Protein 3IWL (pdb70)

InterPro domains:
  IPR006121 Heavy metal-associated domain, HMA [PF00403] (6-60)
  IPR006121 Heavy metal-associated domain, HMA 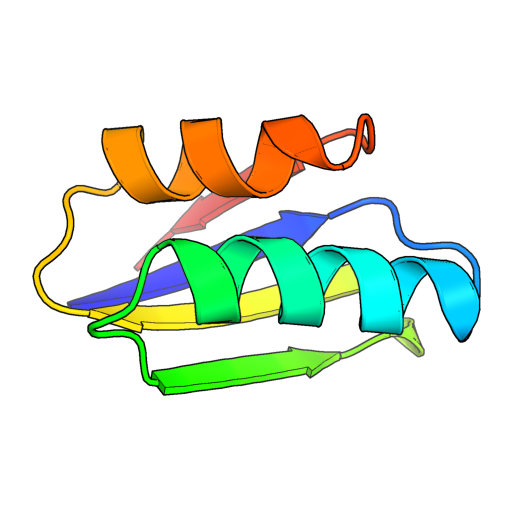[PS50846] (1-63)
  IPR006121 Heavy metal-associated domain, HMA [cd00371] (5-63)
  IPR017969 Heavy-metal-associated, conserved site [PS01047] (7-35)
  IPR036163 Heavy metal-associated domain superfamily [SSF55008] (6-64)
  IPR051881 Copper transport ATOX1-like [PTHR46365] (1-66)

Radius of gyration: 10.25 Å; Cα contacts (8 Å, |Δi|>4): 110; chains: 1; bounding box: 24×24×17 Å

Solvent-accessible surface area: 3946 Å² total; per-residue (Å²): 79,128,13,60,0,36,0,63,1,108,73,39,47,14,20,94,25,0,28,144,27,0,94,186,56,25,66,34,152,60,87,48,50,50,118,93,92,82,0,45,0,67,9,160,53,53,57,102,50,0,44,58,8,0,108,162,23,68,68,105,13,59,79,82,18,163

B-factor: mean 21.0, std 10.54, range [11.03, 74.25]

Sequence (66 aa):
PKHEFSVDMTCGGCAEAVSRVLNKLGGVKYDIDLPNKKVCIESEHSMDTLLATLKKTGKTVSYLGL

GO terms:
  GO:0032767 copper-dependent protein binding (F, IDA)
  GO:1903136 cuprous ion binding (F, IDA)
  GO:0005515 protein binding (F, IPI)
  GO:0006878 intracellular copper ion homeostasis (P, TAS)
  GO:0006979 response to oxidative stress (P, TAS)
  GO:0005829 cytosol (C, TAS)
  GO:0005507 copper ion binding (F, IDA)
  GO:0016531 copper chaperone activity (F, IDA)
  GO:0016530 metallochaperone activity (F, TAS)
  GO:0006825 copper ion transport (P, TAS)
  GO:0032767 copper-dependent protein binding (F, IPI)

Foldseek 3Di:
DKWKKQWPADDPVSVVLQVVLDVVVDQWDKDADRVRRMIMIDGPDDPVVSQVSSCVSVTDMDTPGD

Nearest PDB structures (foldseek):
  1fe0-assembly1_A  TM=9.994E-01  e=2.509E-12  Homo sapiens
  2k1r-assembly1_B  TM=9.626E-01  e=5.664E-11  unclassified
  1tl5-assembly1_A  TM=9.111E-01  e=1.048E-09  Homo sapiens
  5vdf-assembly3_F  TM=8.929E-01  e=1.376E-05  Saccharomyces cerevisiae S288C
  2xmk-assembly1_A  TM=8.415E-01  e=3.106E-04  Synechocystis sp. PCC 6803

CATH classification: 3.30.70.100

Organism: Homo sapiens (NCBI:txid9606)

Structure (mmCIF, N/CA/C/O backbone):
data_3IWL
#
_entry.id   3IWL
#
_cell.length_a   54.070
_cell.length_b   54.070
_cell.length_c   55.578
_cell.angle_alpha   90.000
_cell.angle_beta   90.000
_cell.angle_gamma   120.000
#
_symmetry.space_group_name_H-M   'P 32 2 1'
#
loop_
_entity.id
_entity.type
_entity.pdbx_description
1 polymer 'Copper tra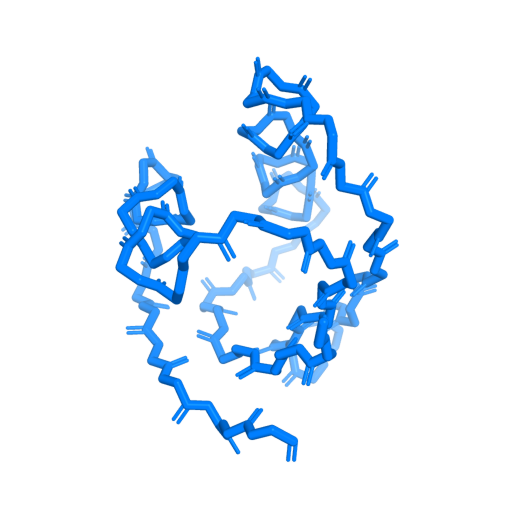nsport protein ATOX1'
2 non-polymer 'PLATINUM (II) ION'
3 non-polymer 'SULFATE ION'
4 non-polymer "3,3',3''-phosphanetriyltripropanoic acid"
5 water water
#
loop_
_atom_site.group_PDB
_atom_site.id
_atom_site.type_symbol
_atom_site.label_atom_id
_atom_site.label_alt_id
_atom_site.label_comp_id
_atom_site.label_asym_id
_atom_site.label_entity_id
_atom_site.label_seq_id
_atom_site.pdbx_PDB_ins_code
_atom_site.Cartn_x
_atom_site.Cartn_y
_atom_site.Cartn_z
_atom_site.occupancy
_atom_site.B_iso_or_equiv
_atom_site.auth_seq_id
_atom_site.auth_comp_id
_atom_site.auth_asym_id
_atom_site.auth_atom_id
_atom_site.pdbx_PDB_model_num
ATOM 1 N N . PRO A 1 2 ? 16.673 -25.608 -13.566 1.00 23.87 2 PRO A N 1
ATOM 2 C CA . PRO A 1 2 ? 17.954 -25.553 -14.280 1.00 22.27 2 PRO A CA 1
ATOM 3 C C . PRO A 1 2 ? 18.883 -24.518 -13.664 1.00 20.99 2 PRO A C 1
ATOM 4 O O . PRO A 1 2 ? 18.427 -23.628 -12.940 1.00 20.53 2 PRO A O 1
ATOM 8 N N . LYS A 1 3 ? 20.168 -24.645 -13.966 1.00 19.28 3 LYS A N 1
ATOM 9 C CA . LYS A 1 3 ? 21.179 -23.701 -13.511 1.00 18.70 3 LYS A CA 1
ATOM 10 C C . LYS A 1 3 ? 21.718 -22.969 -14.730 1.00 17.61 3 LYS A C 1
ATOM 11 O O . LYS A 1 3 ? 22.278 -23.592 -15.636 1.00 17.90 3 LYS A O 1
ATOM 17 N N . HIS A 1 4 ? 21.503 -21.661 -14.763 1.00 16.34 4 HIS A N 1
ATOM 18 C CA . HIS A 1 4 ? 21.910 -20.801 -15.889 1.00 16.23 4 HIS A CA 1
ATOM 19 C C . HIS A 1 4 ? 23.056 -19.884 -15.491 1.00 16.48 4 HIS A C 1
ATOM 20 O O . HIS A 1 4 ? 23.057 -19.354 -14.379 1.00 17.72 4 HIS A O 1
ATOM 27 N N . GLU A 1 5 ? 24.018 -19.686 -16.390 1.00 14.45 5 GLU A N 1
ATOM 28 C CA . GLU A 1 5 ? 25.083 -18.727 -16.167 1.00 14.58 5 GLU A CA 1
ATOM 29 C C . GLU A 1 5 ? 24.971 -17.566 -17.142 1.00 13.18 5 GLU A C 1
ATOM 30 O O . GLU A 1 5 ? 24.703 -17.763 -18.346 1.00 13.45 5 GLU A O 1
ATOM 36 N N . PHE A 1 6 ? 25.173 -16.355 -16.617 1.00 12.64 6 PHE A N 1
ATOM 37 C CA . PHE A 1 6 ? 25.137 -15.142 -17.424 1.00 12.63 6 PHE A CA 1
ATOM 38 C C . PHE A 1 6 ? 26.410 -14.324 -17.252 1.00 12.83 6 PHE A C 1
ATOM 39 O O . PHE A 1 6 ? 27.022 -14.322 -16.171 1.00 13.53 6 PHE A O 1
ATOM 47 N N . SER A 1 7 ? 26.807 -13.630 -18.317 1.00 13.33 7 SER A N 1
ATOM 48 C CA . SER A 1 7 ? 27.828 -12.587 -18.231 1.00 14.59 7 SER A CA 1
ATOM 49 C C . SER A 1 7 ? 27.076 -11.285 -17.991 1.00 14.05 7 SER A C 1
ATOM 50 O O . SER A 1 7 ? 26.128 -10.994 -18.709 1.00 14.92 7 SER A O 1
ATOM 53 N N . VAL A 1 8 ? 27.472 -10.516 -16.975 1.00 13.88 8 VAL A N 1
ATOM 54 C CA . VAL A 1 8 ? 26.811 -9.240 -16.665 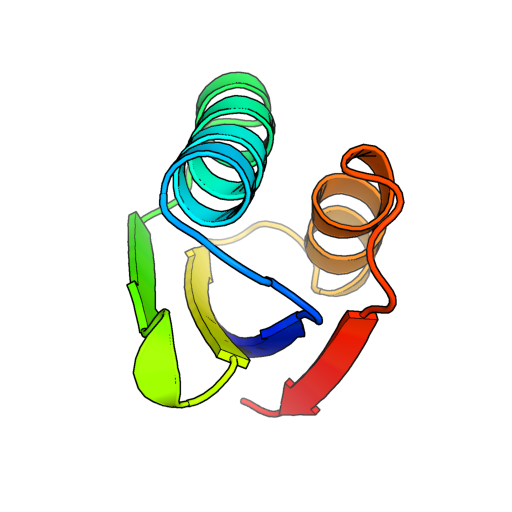1.00 13.92 8 VAL A CA 1
ATOM 55 C C . VAL A 1 8 ? 27.898 -8.212 -16.413 1.00 14.96 8 VAL A C 1
ATOM 56 O O . VAL A 1 8 ? 28.760 -8.434 -15.572 1.00 14.40 8 VAL A O 1
ATOM 60 N N . ASP A 1 9 ? 27.846 -7.090 -17.131 1.00 15.34 9 ASP A N 1
ATOM 61 C CA . ASP A 1 9 ? 28.924 -6.099 -17.089 1.00 17.04 9 ASP A CA 1
ATOM 62 C C . ASP A 1 9 ? 28.875 -5.239 -15.835 1.00 17.41 9 ASP A C 1
ATOM 63 O O . ASP A 1 9 ? 28.508 -4.055 -15.890 1.00 18.28 9 ASP A O 1
ATOM 68 N N . MET A 1 10 ? 29.234 -5.850 -14.710 1.00 17.12 10 MET A N 1
ATOM 69 C CA . MET A 1 10 ? 29.237 -5.181 -13.415 1.00 17.15 10 MET A CA 1
ATOM 70 C C . MET A 1 10 ? 30.587 -4.544 -13.197 1.00 17.95 10 MET A C 1
ATOM 71 O O . MET A 1 10 ? 31.624 -5.182 -13.402 1.00 18.31 10 MET A O 1
ATOM 76 N N . THR A 1 11 ? 30.569 -3.294 -12.756 1.00 18.49 11 THR A N 1
ATOM 77 C CA . THR A 1 11 ? 31.797 -2.615 -12.426 1.00 19.50 11 THR A CA 1
ATOM 78 C C . THR A 1 11 ? 32.178 -2.778 -10.955 1.00 19.51 11 THR A C 1
ATOM 79 O O . THR A 1 11 ? 33.261 -3.283 -10.660 1.00 21.70 11 THR A O 1
ATOM 83 N N . CYS A 1 12 ? 31.310 -2.370 -10.035 1.00 20.37 12 CYS A N 1
ATOM 84 C CA . CYS A 1 12 ? 31.709 -2.477 -8.634 1.00 19.67 12 CYS A CA 1
ATOM 85 C C . CYS A 1 12 ? 30.605 -2.971 -7.681 1.00 19.38 12 CYS A C 1
ATOM 86 O O . CYS A 1 12 ? 29.627 -3.612 -8.113 1.00 18.55 12 CYS A O 1
ATOM 89 N N . GLY A 1 13 ? 30.763 -2.692 -6.389 1.00 19.19 13 GLY A N 1
ATOM 90 C CA . GLY A 1 13 ? 29.787 -3.134 -5.382 1.00 17.92 13 GLY A CA 1
ATOM 91 C C . GLY A 1 13 ? 28.357 -2.734 -5.693 1.00 17.73 13 GLY A C 1
ATOM 92 O O . GLY A 1 13 ? 27.441 -3.543 -5.568 1.00 17.03 13 GLY A O 1
ATOM 93 N N . GLY A 1 14 ? 28.151 -1.488 -6.123 1.00 16.88 14 GLY A N 1
ATOM 94 C CA . GLY A 1 14 ? 26.823 -1.026 -6.474 1.00 16.01 14 GLY A CA 1
ATOM 95 C C . GLY A 1 14 ? 26.201 -1.795 -7.633 1.00 15.52 14 GLY A C 1
ATOM 96 O O . GLY A 1 14 ? 24.987 -1.955 -7.672 1.00 16.39 14 GLY A O 1
ATOM 97 N N . CYS A 1 15 ? 27.034 -2.261 -8.570 1.00 15.11 15 CYS A N 1
ATOM 98 C CA . CYS A 1 15 ? 26.549 -3.059 -9.699 1.00 15.06 15 CYS A CA 1
ATOM 99 C C . CYS A 1 15 ? 26.126 -4.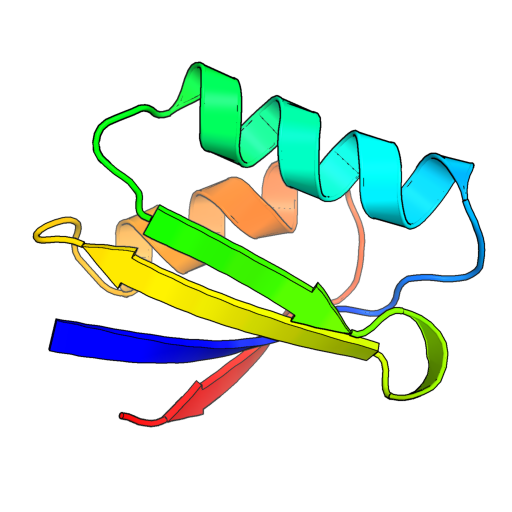436 -9.214 1.00 14.38 15 CYS A C 1
ATOM 100 O O . CYS A 1 15 ? 25.100 -4.943 -9.665 1.00 14.45 15 CYS A O 1
ATOM 103 N N . ALA A 1 16 ? 26.928 -5.039 -8.330 1.00 14.68 16 ALA A N 1
ATOM 104 C CA . ALA A 1 16 ? 26.568 -6.338 -7.731 1.00 13.24 16 ALA A CA 1
ATOM 105 C C . ALA A 1 16 ? 25.258 -6.214 -6.934 1.00 13.99 16 ALA A C 1
ATOM 106 O O . ALA A 1 16 ? 24.370 -7.079 -7.038 1.00 13.32 16 ALA A O 1
ATOM 108 N N . GLU A 1 17 ? 25.120 -5.132 -6.165 1.00 13.70 17 GLU A N 1
ATOM 109 C CA . GLU A 1 17 ? 23.862 -4.848 -5.470 1.00 14.62 17 GLU A CA 1
ATOM 110 C C . GLU A 1 17 ? 22.684 -4.699 -6.419 1.00 14.54 17 GLU A C 1
ATOM 111 O O . GLU A 1 17 ? 21.582 -5.162 -6.103 1.00 14.67 17 GLU A O 1
ATOM 117 N N . ALA A 1 18 ? 22.893 -4.030 -7.565 1.00 14.13 18 ALA A N 1
ATOM 118 C CA . ALA A 1 18 ? 21.797 -3.823 -8.519 1.00 13.81 18 ALA A CA 1
ATOM 119 C C . ALA A 1 18 ? 21.310 -5.152 -9.058 1.00 13.62 18 ALA A C 1
ATOM 120 O O . ALA A 1 18 ? 20.103 -5.375 -9.160 1.00 14.03 18 ALA A O 1
ATOM 122 N N . VAL A 1 19 ? 22.239 -6.037 -9.386 1.00 12.77 19 VAL A N 1
ATOM 123 C CA . VAL A 1 19 ? 21.871 -7.400 -9.834 1.00 12.53 19 VAL A CA 1
ATOM 124 C C . VAL A 1 19 ? 21.082 -8.131 -8.744 1.00 12.38 19 VAL A C 1
ATOM 125 O O . VAL A 1 19 ? 20.047 -8.751 -9.004 1.00 12.66 19 VAL A O 1
ATOM 129 N N . SER A 1 20 ? 21.567 -8.057 -7.513 1.00 12.38 20 SER A N 1
ATOM 130 C CA . SER A 1 20 ? 20.870 -8.7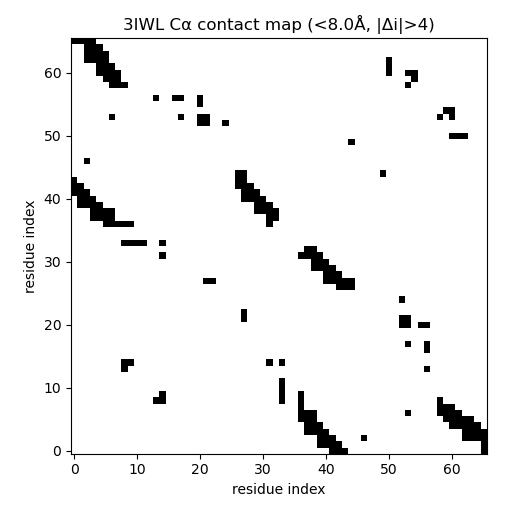16 -6.420 1.00 12.38 20 SER A CA 1
ATOM 131 C C . SER A 1 20 ? 19.463 -8.158 -6.254 1.00 13.42 20 SER A C 1
ATOM 132 O O . SER A 1 20 ? 18.522 -8.914 -6.075 1.00 13.88 20 SER A O 1
ATOM 135 N N . ARG A 1 21 ? 19.318 -6.841 -6.356 1.00 13.76 21 ARG A N 1
ATOM 136 C CA . ARG A 1 21 ? 18.001 -6.205 -6.198 1.00 14.13 21 ARG A CA 1
ATOM 137 C C . ARG A 1 21 ? 16.997 -6.672 -7.247 1.00 13.83 21 ARG A C 1
ATOM 138 O O . ARG A 1 21 ? 15.863 -6.994 -6.899 1.00 14.48 21 ARG A O 1
ATOM 146 N N . VAL A 1 22 ? 17.399 -6.716 -8.517 1.00 13.05 22 VAL A N 1
ATOM 147 C CA . VAL A 1 22 ? 16.449 -7.142 -9.563 1.00 13.18 22 VAL A CA 1
ATOM 148 C C . VAL A 1 22 ? 16.059 -8.608 -9.409 1.00 12.73 22 VAL A C 1
ATOM 149 O O . VAL A 1 22 ? 14.901 -8.972 -9.623 1.00 12.90 22 VAL A O 1
ATOM 153 N N . LEU A 1 23 ? 17.016 -9.438 -9.005 1.00 12.09 23 LEU A N 1
ATOM 154 C CA . LEU A 1 23 ? 16.729 -10.854 -8.798 1.00 12.37 23 LEU A CA 1
ATOM 155 C C . LEU A 1 23 ? 15.858 -11.083 -7.565 1.00 12.60 23 LEU A C 1
ATOM 156 O O . LEU A 1 23 ? 14.953 -11.913 -7.603 1.00 12.72 23 LEU A O 1
ATOM 161 N N . ASN A 1 24 ? 16.125 -10.349 -6.488 1.00 13.22 24 ASN A N 1
ATOM 162 C CA . ASN A 1 24 ? 15.293 -10.432 -5.275 1.00 13.81 24 ASN A CA 1
ATOM 163 C C . ASN A 1 24 ? 13.854 -10.039 -5.592 1.00 14.52 24 ASN A C 1
ATOM 164 O O . ASN A 1 24 ? 12.904 -10.667 -5.103 1.00 15.37 24 ASN A O 1
ATOM 169 N N . LYS A 1 25 ? 13.690 -8.989 -6.399 1.00 14.87 25 LYS A N 1
ATOM 170 C CA . LYS A 1 25 ? 12.337 -8.539 -6.773 1.00 15.86 25 LYS A CA 1
ATOM 171 C C . LYS A 1 25 ? 11.595 -9.571 -7.620 1.00 15.70 25 LYS A C 1
ATOM 172 O O . LYS A 1 25 ? 10.389 -9.812 -7.445 1.00 16.41 25 LYS A O 1
ATOM 178 N N . LEU A 1 26 ? 12.310 -10.193 -8.549 1.00 15.26 26 LEU A N 1
ATOM 179 C CA . LEU A 1 26 ? 11.717 -11.257 -9.350 1.00 14.95 26 LEU A CA 1
ATOM 180 C C . LEU A 1 26 ? 11.240 -12.415 -8.463 1.00 15.56 26 LEU A C 1
ATOM 181 O O . LEU A 1 26 ? 10.119 -12.915 -8.631 1.00 15.72 26 LEU A O 1
ATOM 186 N N . GLY A 1 27 ? 12.096 -12.830 -7.531 1.00 15.24 27 GLY A N 1
ATOM 187 C CA . GLY A 1 27 ? 11.814 -13.950 -6.638 1.00 15.73 27 GLY A CA 1
ATOM 188 C C . GLY A 1 27 ? 12.018 -15.306 -7.280 1.00 14.97 27 GLY A C 1
ATOM 189 O O . GLY A 1 27 ? 12.201 -15.417 -8.480 1.00 15.26 27 GLY A O 1
ATOM 190 N N . GLY A 1 28 ? 12.002 -16.350 -6.454 1.00 15.67 28 GLY A N 1
ATOM 191 C CA . GLY A 1 28 ? 12.090 -17.717 -6.944 1.00 15.95 28 GLY A CA 1
ATOM 192 C C . GLY A 1 28 ? 13.417 -18.015 -7.612 1.00 15.87 28 GLY A C 1
ATOM 193 O O . GLY A 1 28 ? 13.471 -18.724 -8.612 1.00 16.47 28 GLY A O 1
ATOM 194 N N . VAL A 1 29 ? 14.474 -17.424 -7.059 1.00 16.04 29 VAL A N 1
ATOM 195 C CA . VAL A 1 29 ? 15.832 -17.618 -7.590 1.00 16.35 29 VAL A CA 1
ATOM 196 C C . VAL A 1 29 ? 16.839 -17.934 -6.487 1.00 16.67 29 VAL A C 1
ATOM 197 O O . VAL A 1 29 ? 16.760 -17.402 -5.368 1.00 17.87 29 VAL A O 1
ATOM 201 N N . LYS A 1 30 ? 17.796 -18.797 -6.817 1.00 15.80 30 LYS A N 1
ATOM 202 C CA . LYS A 1 30 ? 18.934 -19.042 -5.969 1.00 16.07 30 LYS A CA 1
ATOM 203 C C . LYS A 1 30 ? 20.122 -18.609 -6.812 1.00 15.28 30 LYS A C 1
ATOM 204 O O . LYS A 1 30 ? 20.412 -19.243 -7.821 1.00 16.33 30 LYS A O 1
ATOM 210 N N . TYR A 1 31 ? 20.816 -17.551 -6.407 1.00 14.28 31 TYR A N 1
ATOM 211 C CA . TYR A 1 31 ? 21.869 -17.014 -7.270 1.00 13.22 31 TYR A CA 1
ATOM 212 C C . TYR A 1 31 ? 23.190 -16.779 -6.555 1.00 13.46 31 TYR A C 1
ATOM 213 O O . TYR A 1 31 ? 23.267 -16.672 -5.323 1.00 13.56 31 TYR A O 1
ATOM 222 N N . ASP A 1 32 ? 24.249 -16.700 -7.347 1.00 13.24 32 ASP A N 1
ATOM 223 C CA . ASP A 1 32 ? 25.476 -16.215 -6.790 1.00 15.64 32 ASP A CA 1
ATOM 224 C C . ASP A 1 32 ? 26.190 -15.335 -7.810 1.00 14.96 32 ASP A C 1
ATOM 225 O O . ASP A 1 32 ? 26.185 -15.601 -9.021 1.00 15.22 32 ASP A O 1
ATOM 230 N N . ILE A 1 33 ? 26.760 -14.259 -7.286 1.00 14.11 33 ILE A N 1
ATOM 231 C CA . ILE A 1 33 ? 27.308 -13.190 -8.103 1.00 13.72 33 ILE A CA 1
ATOM 232 C C . ILE A 1 33 ? 28.823 -13.182 -7.933 1.00 14.34 33 ILE A C 1
ATOM 233 O O . ILE A 1 33 ? 29.323 -13.099 -6.802 1.00 14.51 33 ILE A O 1
ATOM 238 N N . ASP A 1 34 ? 29.537 -13.295 -9.061 1.00 14.31 34 ASP A N 1
ATOM 239 C CA . ASP A 1 34 ? 30.996 -13.232 -9.093 1.00 16.13 34 ASP A CA 1
ATOM 240 C C . ASP A 1 34 ? 31.374 -11.901 -9.717 1.00 16.20 34 ASP A C 1
ATOM 241 O O . ASP A 1 34 ? 31.467 -11.768 -10.944 1.00 16.91 34 ASP A O 1
ATOM 246 N N . LEU A 1 35 ? 31.557 -10.895 -8.868 1.00 16.11 35 LEU A N 1
ATOM 247 C CA . LEU A 1 35 ? 31.806 -9.541 -9.339 1.00 16.23 35 LEU A CA 1
ATOM 248 C C . LEU A 1 35 ? 33.115 -9.412 -10.144 1.00 17.04 35 LEU A C 1
ATOM 249 O O . LEU A 1 35 ? 33.101 -8.843 -11.252 1.00 17.27 35 LEU A O 1
ATOM 254 N N . PRO A 1 36 ? 34.235 -9.929 -9.604 1.00 18.35 36 PRO A N 1
ATOM 255 C CA . PRO A 1 36 ? 35.499 -9.863 -10.347 1.00 19.15 36 PRO A CA 1
ATOM 256 C C . PRO A 1 36 ? 35.431 -10.400 -11.772 1.00 19.41 36 PRO A C 1
ATOM 257 O O . PRO A 1 36 ? 36.017 -9.791 -12.683 1.00 20.31 36 PRO A O 1
ATOM 261 N N . ASN A 1 37 ? 34.717 -11.511 -11.964 1.00 18.41 37 ASN A N 1
ATOM 262 C CA . ASN A 1 37 ? 34.659 -12.192 -13.255 1.00 18.15 37 ASN A CA 1
ATOM 263 C C . ASN A 1 37 ? 33.432 -11.839 -14.086 1.00 16.71 37 ASN A C 1
ATOM 264 O O . ASN A 1 37 ? 33.255 -12.370 -15.187 1.00 16.70 37 ASN A O 1
ATOM 269 N N . LYS A 1 38 ? 32.619 -10.910 -13.571 1.00 15.66 38 LYS A N 1
ATOM 270 C CA . LYS A 1 38 ? 31.447 -10.382 -14.271 1.00 14.62 38 LYS A CA 1
ATOM 271 C C . LYS A 1 38 ? 30.488 -11.505 -14.661 1.00 14.54 38 LYS A C 1
ATOM 272 O O . LYS A 1 38 ? 30.031 -11.607 -15.807 1.00 14.29 38 LYS A O 1
ATOM 278 N N . LYS A 1 39 ? 30.218 -12.378 -13.694 1.00 14.37 39 LYS A N 1
ATOM 279 C CA . LYS A 1 39 ? 29.354 -13.532 -13.947 1.00 14.81 39 LYS A CA 1
ATOM 280 C C . LYS A 1 39 ? 28.296 -13.646 -12.865 1.00 14.18 39 LYS A C 1
ATOM 281 O O . LYS A 1 39 ? 28.536 -13.287 -11.705 1.00 14.72 39 LYS A O 1
ATOM 287 N N . VAL A 1 40 ? 27.124 -14.135 -13.262 1.00 13.09 40 VAL A N 1
ATOM 288 C CA . VAL A 1 40 ? 26.030 -14.390 -12.331 1.00 14.11 40 VAL A CA 1
ATOM 289 C C . VAL A 1 40 ? 25.471 -15.774 -12.661 1.00 13.94 40 VAL A C 1
ATOM 290 O O . VAL A 1 40 ? 25.193 -16.076 -13.824 1.00 14.30 40 VAL A O 1
ATOM 294 N N . CYS A 1 41 ? 25.343 -16.620 -11.643 1.00 13.77 41 CYS A N 1
ATOM 295 C CA . CYS A 1 41 ? 24.814 -17.963 -11.820 1.00 15.15 41 CYS A CA 1
ATOM 296 C C . CYS A 1 41 ? 23.464 -18.051 -11.113 1.00 13.55 41 CYS A C 1
ATOM 297 O O . CYS A 1 41 ? 23.364 -17.644 -9.968 1.00 12.92 41 CYS A O 1
ATOM 300 N N . ILE A 1 42 ? 22.445 -18.592 -11.790 1.00 13.55 42 ILE A N 1
ATOM 301 C CA . ILE A 1 42 ? 21.084 -18.574 -11.252 1.00 13.65 42 ILE A CA 1
ATOM 302 C C . ILE A 1 42 ? 20.454 -19.947 -11.372 1.00 14.04 42 ILE A C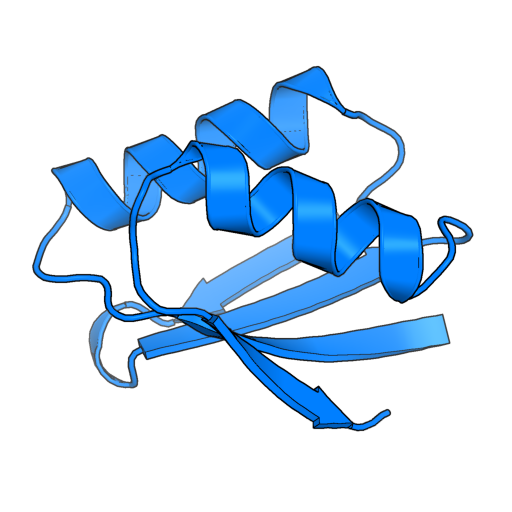 1
ATOM 303 O O . ILE A 1 42 ? 20.367 -20.479 -12.473 1.00 15.08 42 ILE A O 1
ATOM 308 N N . GLU A 1 43 ? 20.034 -20.516 -10.245 1.00 13.74 43 GLU A N 1
ATOM 309 C CA . GLU A 1 43 ? 19.211 -21.725 -10.264 1.00 15.58 43 GLU A CA 1
ATOM 310 C C . GL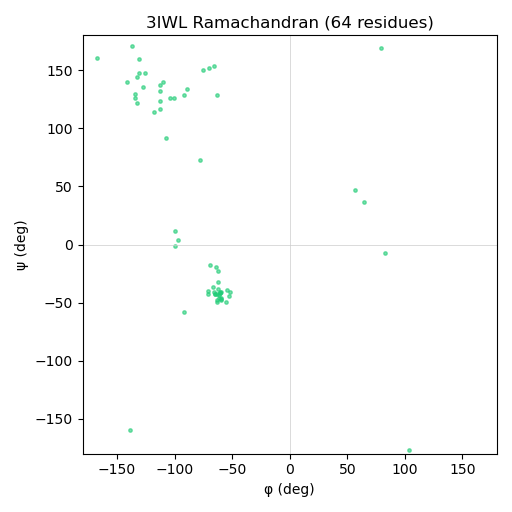U A 1 43 ? 17.763 -21.322 -10.044 1.00 15.33 43 GLU A C 1
ATOM 311 O O . GLU A 1 43 ? 17.454 -20.637 -9.063 1.00 15.25 43 GLU A O 1
ATOM 317 N N . SER A 1 44 ? 16.889 -21.753 -10.954 1.00 15.98 44 SER A N 1
ATOM 318 C CA . SER A 1 44 ? 15.500 -21.276 -10.975 1.00 17.04 44 SER A CA 1
ATOM 319 C C . SER A 1 44 ? 14.664 -22.139 -11.881 1.00 16.97 44 SER A C 1
ATOM 320 O O . SER A 1 44 ? 15.202 -22.788 -12.782 1.00 16.56 44 SER A O 1
ATOM 323 N N . GLU A 1 45 ? 13.340 -22.080 -11.693 1.00 16.92 45 GLU A N 1
ATOM 324 C CA . GLU A 1 45 ? 12.425 -22.582 -12.709 1.00 17.39 45 GLU A CA 1
ATOM 325 C C . GLU A 1 45 ? 11.865 -21.445 -13.568 1.00 17.50 45 GLU A C 1
ATOM 326 O O . GLU A 1 45 ? 10.933 -21.648 -14.339 1.00 19.78 45 GLU A O 1
ATOM 332 N N . HIS A 1 46 ? 12.434 -20.249 -13.454 1.00 16.83 46 HIS A N 1
ATOM 333 C CA . HIS A 1 46 ? 12.120 -19.190 -14.411 1.00 16.20 46 HIS A CA 1
ATOM 334 C C . HIS A 1 46 ? 12.724 -19.551 -15.752 1.00 16.45 46 HIS A C 1
ATOM 335 O O . HIS A 1 46 ? 13.740 -20.249 -15.804 1.00 16.94 46 HIS A O 1
ATOM 342 N N . SER A 1 47 ? 12.105 -19.080 -16.832 1.00 16.26 47 SER A N 1
ATOM 343 C CA . SER A 1 47 ? 12.680 -19.269 -18.161 1.00 16.56 47 SER A CA 1
ATOM 344 C C . SER A 1 47 ? 13.981 -18.497 -18.283 1.00 16.04 47 SER A C 1
ATOM 345 O O . SER A 1 47 ? 14.183 -17.479 -17.617 1.00 15.59 47 SER A O 1
ATOM 348 N N . MET A 1 48 ? 14.862 -18.964 -19.157 1.00 16.43 48 MET A N 1
ATOM 349 C CA . MET A 1 48 ? 16.057 -18.193 -19.485 1.00 16.40 48 MET A CA 1
ATOM 350 C C . MET A 1 48 ? 15.679 -16.782 -19.950 1.00 16.54 48 MET A C 1
ATOM 351 O O . MET A 1 48 ? 16.350 -15.813 -19.579 1.00 15.86 48 MET A O 1
ATOM 356 N N . ASP A 1 49 ? 14.591 -16.674 -20.727 1.00 16.56 49 ASP A N 1
ATOM 357 C CA . ASP A 1 49 ? 14.074 -15.387 -21.238 1.00 17.54 49 ASP A CA 1
ATOM 358 C C . ASP A 1 49 ? 13.804 -14.395 -20.118 1.00 16.23 49 ASP A C 1
ATOM 359 O O . ASP A 1 49 ? 14.183 -13.221 -20.211 1.00 16.57 49 ASP A O 1
ATOM 364 N N . THR A 1 50 ? 13.086 -14.865 -19.099 1.00 15.82 50 THR A N 1
ATOM 365 C CA . THR A 1 50 ? 12.696 -14.033 -17.978 1.00 14.90 50 THR A CA 1
ATOM 366 C C . THR A 1 50 ? 13.944 -13.609 -17.226 1.00 14.38 50 THR A C 1
ATOM 367 O O . THR A 1 50 ? 14.071 -12.443 -16.844 1.00 14.29 50 THR A O 1
ATOM 371 N N . LEU A 1 51 ? 14.878 -14.543 -17.025 1.00 12.84 51 LEU A N 1
ATOM 372 C CA . LEU A 1 51 ? 16.078 -14.189 -16.280 1.00 12.55 51 LEU A CA 1
ATOM 373 C C . LEU A 1 51 ? 16.883 -13.142 -17.045 1.00 12.24 51 LEU A C 1
ATOM 374 O O . LEU A 1 51 ? 17.384 -12.188 -16.444 1.00 12.62 51 LEU A O 1
ATOM 379 N N . LEU A 1 52 ? 17.008 -13.319 -18.364 1.00 12.53 52 LEU A N 1
ATOM 380 C CA . LEU A 1 52 ? 17.739 -12.361 -19.196 1.00 13.31 52 LEU A CA 1
ATOM 381 C C . LEU A 1 52 ? 17.092 -10.978 -19.097 1.00 13.61 52 LEU A C 1
ATOM 382 O O . LEU A 1 52 ? 17.775 -9.985 -18.849 1.00 14.71 52 LEU A O 1
ATOM 387 N N . ALA A 1 53 ? 15.770 -10.920 -19.243 1.00 13.99 53 ALA A N 1
ATOM 388 C CA . ALA A 1 53 ? 15.057 -9.644 -19.151 1.00 14.59 53 ALA A CA 1
ATOM 389 C C . ALA A 1 53 ? 15.243 -8.974 -17.788 1.00 14.00 53 ALA A C 1
ATOM 390 O O . ALA A 1 53 ? 15.427 -7.758 -17.703 1.00 15.33 53 ALA A O 1
ATOM 392 N N . THR A 1 54 ? 15.207 -9.778 -16.730 1.00 13.76 54 THR A N 1
ATOM 393 C CA . THR A 1 54 ? 15.389 -9.283 -15.360 1.00 13.02 54 THR A CA 1
ATOM 394 C C . THR A 1 54 ? 16.789 -8.682 -15.175 1.00 12.62 54 THR A C 1
ATOM 395 O O . THR A 1 54 ? 16.928 -7.575 -14.651 1.00 12.96 54 THR A O 1
ATOM 399 N N . LEU A 1 55 ? 17.824 -9.398 -15.618 1.00 13.08 55 LEU A N 1
ATOM 400 C CA . LEU A 1 55 ? 19.184 -8.897 -15.465 1.00 12.89 55 LEU A CA 1
ATOM 401 C C . LEU A 1 55 ? 19.372 -7.606 -16.234 1.00 13.81 55 LEU A C 1
ATOM 402 O O . LEU A 1 55 ? 20.050 -6.688 -15.758 1.00 14.66 55 LEU A O 1
ATOM 407 N N . LYS A 1 56 ? 18.763 -7.539 -17.411 1.00 14.80 56 LYS A N 1
ATOM 408 C CA . LYS A 1 56 ? 18.862 -6.339 -18.256 1.00 15.58 56 LYS A CA 1
ATOM 409 C C . LYS A 1 56 ? 18.238 -5.089 -17.623 1.00 16.08 56 LYS A C 1
ATOM 410 O O . LYS A 1 56 ? 18.578 -3.973 -18.031 1.00 16.39 56 LYS A O 1
ATOM 416 N N . LYS A 1 57 ? 17.367 -5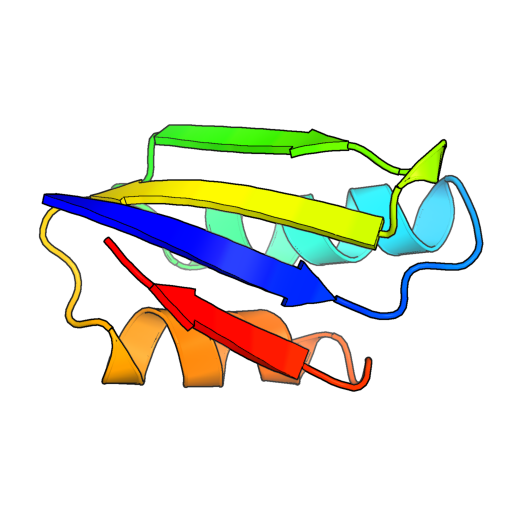.264 -16.627 1.00 15.98 57 LYS A N 1
ATOM 417 C CA . LYS A 1 57 ? 16.758 -4.127 -15.902 1.00 16.85 57 LYS A CA 1
ATOM 418 C C . LYS A 1 57 ? 17.792 -3.286 -15.175 1.00 17.00 57 LYS A C 1
ATOM 419 O O . LYS A 1 57 ? 17.538 -2.108 -14.903 1.00 19.15 57 LYS A O 1
ATOM 425 N N . THR A 1 58 ? 18.953 -3.875 -14.877 1.00 17.16 58 THR A N 1
ATOM 426 C CA . THR A 1 58 ? 20.079 -3.151 -14.281 1.00 17.09 58 THR A CA 1
ATOM 427 C C . THR A 1 58 ? 20.711 -2.153 -15.251 1.00 17.20 58 THR A C 1
ATOM 428 O O . THR A 1 58 ? 21.487 -1.284 -14.830 1.00 18.00 58 THR A O 1
ATOM 432 N N . GLY A 1 59 ? 20.431 -2.333 -16.535 1.00 17.30 59 GLY A N 1
ATOM 433 C CA . GLY A 1 59 ? 21.056 -1.554 -17.597 1.00 17.54 59 GLY A CA 1
ATOM 434 C C . GLY A 1 59 ? 22.420 -2.041 -18.049 1.00 17.95 59 GLY A C 1
ATOM 435 O O . GLY A 1 59 ? 22.958 -1.528 -19.037 1.00 18.56 59 GLY A O 1
ATOM 436 N N . LYS A 1 60 ? 22.992 -3.023 -17.343 1.00 17.32 60 LYS A N 1
ATOM 437 C CA . LYS A 1 60 ? 24.291 -3.581 -17.712 1.00 17.52 60 LYS A CA 1
ATOM 438 C C . LYS A 1 60 ? 24.141 -4.496 -18.918 1.00 17.71 60 LYS A C 1
ATOM 439 O O . LYS A 1 60 ? 23.091 -5.105 -19.119 1.00 18.36 60 LYS A O 1
ATOM 445 N N . THR A 1 61 ? 25.191 -4.581 -19.721 1.00 17.40 61 THR A N 1
ATOM 446 C CA . THR A 1 61 ? 25.255 -5.511 -20.837 1.00 18.23 61 THR A CA 1
ATOM 447 C C . THR A 1 61 ? 25.189 -6.944 -20.287 1.00 16.82 61 THR A C 1
ATOM 448 O O . THR A 1 61 ? 25.936 -7.298 -19.377 1.00 16.80 61 THR A O 1
ATOM 452 N N . VAL A 1 62 ? 24.280 -7.745 -20.838 1.00 15.83 62 VAL A N 1
ATOM 453 C CA . VAL A 1 62 ? 24.091 -9.128 -20.377 1.00 15.02 62 VAL A CA 1
ATOM 454 C C . VAL A 1 62 ? 24.157 -10.097 -21.549 1.00 15.58 62 VAL A C 1
ATOM 455 O O . VAL A 1 62 ? 23.559 -9.850 -22.598 1.00 16.39 62 VAL A O 1
ATOM 459 N N . SER A 1 63 ? 24.867 -11.204 -21.381 1.00 15.88 63 SER A N 1
ATOM 460 C CA . SER A 1 63 ? 24.740 -12.282 -22.348 1.00 15.67 63 SER A CA 1
ATOM 461 C C . SER A 1 63 ? 24.670 -13.626 -21.644 1.00 14.77 63 SER A C 1
ATOM 462 O O . SER A 1 63 ? 24.884 -13.722 -20.435 1.00 15.14 63 SER A O 1
ATOM 465 N N . TYR A 1 64 ? 24.363 -14.658 -22.404 1.00 13.44 64 TYR A N 1
ATOM 466 C CA . TYR A 1 64 ? 24.096 -15.959 -21.810 1.00 12.50 64 TYR A CA 1
ATOM 467 C C . TYR A 1 64 ? 25.284 -16.882 -22.005 1.00 13.41 64 TYR A C 1
ATOM 468 O O . TYR A 1 64 ? 25.751 -17.076 -23.125 1.00 13.48 64 TYR A O 1
ATOM 477 N N . LEU A 1 65 ? 25.772 -17.448 -20.903 1.00 13.15 65 LEU A N 1
ATOM 478 C CA . LEU A 1 65 ? 26.921 -18.356 -20.939 1.00 13.84 65 LEU A CA 1
ATOM 479 C C . LEU A 1 65 ? 26.498 -19.821 -20.902 1.00 14.38 65 LEU A C 1
ATOM 480 O O . LEU A 1 65 ? 27.334 -20.724 -20.923 1.00 15.54 65 LEU A O 1
ATOM 485 N N . GLY A 1 66 ? 25.200 -20.056 -20.824 1.00 14.79 66 GLY A N 1
ATOM 486 C CA . GLY A 1 66 ? 24.658 -21.407 -20.968 1.00 14.95 66 GLY A CA 1
ATOM 487 C C . GLY A 1 66 ? 24.220 -22.096 -19.690 1.00 16.20 66 GLY A C 1
ATOM 488 O O . GLY A 1 66 ? 24.269 -21.526 -18.595 1.00 15.95 66 GLY A O 1
ATOM 489 N N . LEU A 1 67 ? 23.795 -23.346 -19.851 1.00 16.43 67 LEU A N 1
ATOM 490 C CA . LEU A 1 67 ? 23.405 -24.211 -18.759 1.00 17.78 67 LEU A CA 1
ATOM 491 C C . LEU A 1 67 ? 24.626 -24.765 -18.031 1.00 19.21 67 LEU A C 1
ATOM 492 O O . LEU A 1 67 ? 25.665 -25.002 -18.665 1.00 19.66 67 LEU A O 1
#

Secondary structure (DSSP, 8-state):
-EEEEEE---SHHHHHHHHHHHHHH-SEEEEEETTTTEEEEEESS-HHHHHHHHHTT-S-EEEEE-